Protein AF-A0A646KKR3-F1 (afdb_monomer_lite)

Secondary structure (DSSP, 8-state):
--PPPHHHHHHHHHHHHHHHHHHHHHHHH-SS----B-TTS-B--HHHHHHHHHHHHHHHHHH--BTTTBSHHHHT-S-HHHHHHHHHHHHHHHHHHH--S---HHHHTTSTT--HHHHHHHHHHHHHHHHHHS--SPPP----

Foldseek 3Di:
DDDDDPVNVVVVVVLVQLLVLLVVLCVVVDVDQDFLWFPVRFGDWLVRLLVLLVQLLVVCVVVPDDQPPDALVNSLPDDRSSSRSLQSLLQSSCCSVPVDNTDRLNVVCNDPPRDPVNRSVSSVSSSVSSVPRTHPDRPPPPDD

Radius of gyration: 15.88 Å; chains: 1; bounding box: 37×34×50 Å

Organism: Streptomyces jumonjinensis (NCBI:txid1945)

Sequence (144 aa):
MTVLTPALMETTAEAEGLLQQAARLEVDWYTARRMWFGSSGEPVTGPQAAGFLEAALGLLDREGWEPGSFGLWEVLAGPGDLAGVSVSVLELVICARTGAGAAAPRLWDTVPGRTVEQVRTLLLAGIAYARRHGPTAQHPALTP

Structure (mmCIF, N/CA/C/O backbone):
data_AF-A0A646KKR3-F1
#
_entry.id   AF-A0A646KKR3-F1
#
loop_
_atom_site.group_PDB
_atom_site.id
_atom_site.type_symbol
_atom_site.label_atom_id
_atom_site.label_alt_id
_atom_site.label_comp_id
_atom_site.label_asym_id
_atom_site.label_entity_id
_atom_site.label_seq_id
_atom_site.pdbx_PDB_ins_code
_atom_site.Cartn_x
_atom_site.Cartn_y
_atom_site.Cartn_z
_atom_site.occupancy
_atom_site.B_iso_or_equiv
_atom_site.auth_seq_id
_atom_site.auth_comp_id
_atom_site.auth_asym_id
_atom_site.auth_atom_id
_atom_site.pdbx_PDB_model_num
ATOM 1 N N . MET A 1 1 ? 24.110 -17.433 21.197 1.00 47.88 1 MET A N 1
ATOM 2 C CA . MET A 1 1 ? 23.024 -17.921 20.322 1.00 47.88 1 MET A CA 1
ATOM 3 C C . MET A 1 1 ? 21.713 -17.442 20.917 1.00 47.88 1 MET A C 1
ATOM 5 O O . MET A 1 1 ? 21.296 -17.980 21.933 1.00 47.88 1 MET A O 1
ATOM 9 N N . THR A 1 2 ? 21.124 -16.381 20.371 1.00 55.38 2 THR A N 1
ATOM 10 C CA . THR A 1 2 ? 19.807 -15.902 20.814 1.00 55.38 2 THR A CA 1
ATOM 11 C C . THR A 1 2 ? 18.756 -16.818 20.204 1.00 55.38 2 THR A C 1
ATOM 13 O O . THR A 1 2 ? 18.626 -16.871 18.983 1.00 55.38 2 THR A O 1
ATOM 16 N N . VAL A 1 3 ? 18.066 -17.594 21.036 1.00 56.47 3 VAL A N 1
ATOM 17 C CA . VAL A 1 3 ? 16.966 -18.454 20.590 1.00 56.47 3 VAL A CA 1
ATOM 18 C C . VAL A 1 3 ? 15.757 -17.551 20.363 1.00 56.47 3 VAL A C 1
ATOM 20 O O . VAL A 1 3 ? 15.294 -16.894 21.293 1.00 56.47 3 VAL A O 1
ATOM 23 N N . LEU A 1 4 ? 15.291 -17.466 19.118 1.00 65.12 4 LEU A N 1
ATOM 24 C CA . LEU A 1 4 ? 14.067 -16.744 18.779 1.00 65.12 4 LEU A CA 1
ATOM 25 C C . LEU A 1 4 ? 12.878 -17.459 19.439 1.00 65.12 4 LEU A C 1
ATOM 27 O O . LEU A 1 4 ? 12.771 -18.683 19.374 1.00 65.12 4 LEU A O 1
ATOM 31 N N . THR A 1 5 ? 12.012 -16.708 20.117 1.00 68.69 5 THR A N 1
ATOM 32 C CA . THR A 1 5 ? 10.827 -17.254 20.790 1.00 68.69 5 THR A CA 1
ATOM 33 C C . THR A 1 5 ? 9.752 -17.678 19.774 1.00 68.69 5 THR A C 1
ATOM 35 O O . TH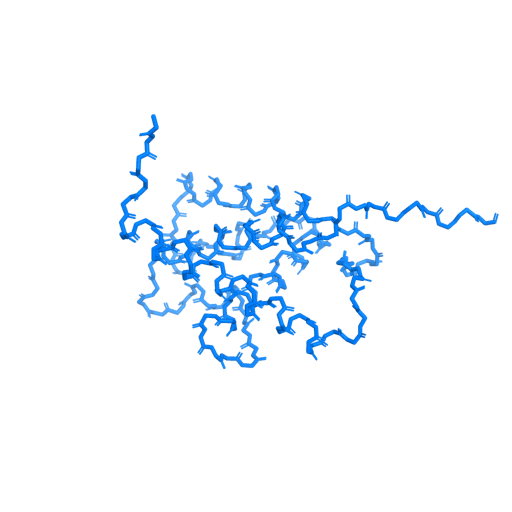R A 1 5 ? 9.675 -17.093 18.691 1.00 68.69 5 THR A O 1
ATOM 38 N N . PRO A 1 6 ? 8.873 -18.644 20.112 1.00 70.62 6 PRO A N 1
ATOM 39 C CA . PRO A 1 6 ? 7.822 -19.129 19.208 1.00 70.62 6 PRO A CA 1
ATOM 40 C C . PRO A 1 6 ? 6.910 -18.021 18.657 1.00 70.62 6 PRO A C 1
ATOM 42 O O . PRO A 1 6 ? 6.645 -17.992 17.462 1.00 70.62 6 PRO A O 1
ATOM 45 N N . ALA A 1 7 ? 6.518 -17.052 19.494 1.00 66.50 7 ALA A N 1
ATOM 46 C CA . ALA A 1 7 ? 5.652 -15.937 19.093 1.00 66.50 7 ALA A CA 1
ATOM 47 C C . ALA A 1 7 ? 6.301 -15.002 18.051 1.00 66.50 7 ALA A C 1
ATOM 49 O O . ALA A 1 7 ? 5.627 -14.498 17.152 1.00 66.50 7 ALA A O 1
ATOM 50 N N . LEU A 1 8 ? 7.622 -14.789 18.136 1.00 67.75 8 LEU A N 1
ATOM 51 C CA . LEU A 1 8 ? 8.357 -14.012 17.132 1.00 67.75 8 LEU A CA 1
ATOM 52 C C . LEU A 1 8 ? 8.442 -14.769 15.801 1.00 67.75 8 LEU A C 1
ATOM 54 O O . LEU A 1 8 ? 8.330 -14.152 14.742 1.00 67.75 8 LEU A O 1
ATOM 58 N N . MET A 1 9 ? 8.615 -16.094 15.839 1.00 60.31 9 MET A N 1
ATOM 59 C CA . MET A 1 9 ? 8.622 -16.920 14.628 1.00 60.31 9 MET A CA 1
ATOM 60 C C . MET A 1 9 ? 7.250 -16.967 13.954 1.00 60.31 9 MET A C 1
ATOM 62 O O . MET A 1 9 ? 7.193 -16.878 12.734 1.00 60.31 9 MET A O 1
ATOM 66 N N . GLU A 1 10 ? 6.168 -17.047 14.729 1.00 71.50 10 GLU A N 1
ATOM 67 C CA . GLU A 1 10 ? 4.790 -17.009 14.223 1.00 71.50 10 GLU A CA 1
ATOM 68 C C . GLU A 1 10 ? 4.487 -15.666 13.552 1.00 71.50 10 GLU A C 1
ATOM 70 O O . GLU A 1 10 ? 4.115 -15.643 12.384 1.00 71.50 10 GLU A O 1
ATOM 75 N N . THR A 1 11 ? 4.825 -14.548 14.204 1.00 78.81 11 THR A N 1
ATOM 76 C CA . THR A 1 11 ? 4.685 -13.201 13.615 1.00 78.81 11 THR A CA 1
ATOM 77 C C . THR A 1 11 ? 5.515 -13.049 12.332 1.00 78.81 11 THR A C 1
ATOM 79 O O . THR A 1 11 ? 5.078 -12.433 11.362 1.00 78.81 11 THR A O 1
ATOM 82 N N . THR A 1 12 ? 6.720 -13.627 12.294 1.00 80.69 12 THR A N 1
ATOM 83 C CA . THR A 1 12 ? 7.585 -13.584 11.103 1.00 80.69 12 THR A CA 1
ATOM 84 C C . THR A 1 12 ? 7.029 -14.454 9.974 1.00 80.69 12 THR A C 1
ATOM 86 O O . THR A 1 12 ? 7.070 -14.050 8.815 1.00 80.69 12 THR A O 1
ATOM 89 N N . ALA A 1 13 ? 6.494 -15.634 10.293 1.00 81.75 13 ALA A N 1
ATOM 90 C CA . ALA A 1 13 ? 5.888 -16.533 9.319 1.00 81.75 13 ALA A CA 1
ATOM 91 C C . ALA A 1 13 ? 4.580 -15.962 8.753 1.00 81.75 13 ALA A C 1
ATOM 93 O O . ALA A 1 13 ? 4.353 -16.049 7.550 1.00 81.75 13 ALA A O 1
ATOM 94 N N . GLU A 1 14 ? 3.755 -15.331 9.590 1.00 85.88 14 GLU A N 1
ATOM 95 C CA . GLU A 1 14 ? 2.565 -14.590 9.165 1.00 85.88 14 GLU A CA 1
ATOM 96 C C . GLU A 1 14 ? 2.936 -13.421 8.249 1.00 85.88 14 GLU A C 1
ATOM 98 O O . GLU A 1 14 ? 2.324 -13.244 7.194 1.00 85.88 14 GLU A O 1
ATOM 103 N N . ALA A 1 15 ? 3.975 -12.660 8.607 1.00 88.06 15 ALA A N 1
ATOM 104 C CA . ALA A 1 15 ? 4.487 -11.584 7.771 1.00 88.06 15 ALA A CA 1
ATOM 105 C C . ALA A 1 15 ? 4.992 -12.109 6.416 1.00 88.06 15 ALA A C 1
ATOM 107 O O . ALA A 1 15 ? 4.583 -11.591 5.381 1.00 88.06 15 ALA A O 1
ATOM 108 N N . GLU A 1 16 ? 5.813 -13.164 6.386 1.00 91.38 16 GLU A N 1
ATOM 109 C CA . GLU A 1 16 ? 6.281 -13.764 5.125 1.00 91.38 16 GLU A CA 1
ATOM 110 C C . GLU A 1 16 ? 5.106 -14.322 4.307 1.00 91.38 16 GLU A C 1
ATOM 112 O O . GLU A 1 16 ? 5.060 -14.144 3.091 1.00 91.38 16 GLU A O 1
ATOM 117 N N . GLY A 1 17 ? 4.116 -14.938 4.960 1.00 93.50 17 GLY A N 1
ATOM 118 C CA . GLY A 1 17 ? 2.893 -15.421 4.319 1.00 93.50 17 GLY A CA 1
ATOM 119 C C . GLY A 1 17 ? 2.107 -14.298 3.640 1.00 93.50 17 GLY A C 1
ATOM 120 O O . GLY A 1 17 ? 1.689 -14.451 2.490 1.00 93.50 17 GLY A O 1
ATOM 121 N N . LEU A 1 18 ? 1.972 -13.148 4.306 1.00 95.38 18 LEU A N 1
ATOM 122 C CA . LEU A 1 18 ? 1.360 -11.945 3.740 1.00 95.38 18 LEU A CA 1
ATOM 123 C C . LEU A 1 18 ? 2.137 -11.437 2.517 1.00 95.38 18 LEU A C 1
ATOM 125 O O . LEU A 1 18 ? 1.530 -11.169 1.479 1.00 95.38 18 LEU A O 1
ATOM 129 N N . LEU A 1 19 ? 3.466 -11.330 2.614 1.00 94.88 19 LEU A N 1
ATOM 130 C CA . LEU A 1 19 ? 4.309 -10.862 1.507 1.00 94.88 19 LEU A CA 1
ATOM 131 C C . LEU A 1 19 ? 4.241 -11.811 0.305 1.00 94.88 19 LEU A C 1
ATOM 133 O O . LEU A 1 19 ? 4.097 -11.367 -0.835 1.00 94.88 19 LEU A O 1
ATOM 137 N N . GLN A 1 20 ? 4.262 -13.120 0.556 1.00 94.19 20 GLN A N 1
ATOM 138 C CA . GLN A 1 20 ? 4.138 -14.134 -0.484 1.00 94.19 20 GLN A CA 1
ATOM 139 C C . GLN A 1 20 ? 2.763 -14.085 -1.159 1.00 94.19 20 GLN A C 1
ATOM 141 O O . GLN A 1 20 ? 2.667 -14.288 -2.371 1.00 94.19 20 GLN A O 1
ATOM 146 N N . GLN A 1 21 ? 1.700 -13.815 -0.398 1.00 94.75 21 GLN A N 1
ATOM 147 C CA . GLN A 1 21 ? 0.360 -13.655 -0.952 1.00 94.75 21 GLN A CA 1
ATOM 148 C C . GLN A 1 21 ? 0.249 -12.389 -1.810 1.00 94.75 21 GLN A C 1
ATOM 150 O O . GLN A 1 21 ? -0.299 -12.458 -2.908 1.00 94.75 21 GLN A O 1
ATOM 155 N N . ALA A 1 22 ? 0.826 -11.266 -1.376 1.00 93.44 22 ALA A N 1
ATOM 156 C CA . ALA A 1 22 ? 0.908 -10.053 -2.193 1.00 93.44 22 ALA A CA 1
ATOM 157 C C . ALA A 1 22 ? 1.686 -10.298 -3.500 1.00 93.44 22 ALA A C 1
ATOM 159 O O . ALA A 1 22 ? 1.241 -9.887 -4.569 1.00 93.44 22 ALA A O 1
ATOM 160 N N . ALA A 1 23 ? 2.780 -11.065 -3.442 1.00 91.56 23 ALA A N 1
ATOM 161 C CA . ALA A 1 23 ? 3.574 -11.420 -4.619 1.00 91.56 23 ALA A CA 1
ATOM 162 C C . ALA A 1 23 ? 2.826 -12.328 -5.603 1.00 91.56 23 ALA A C 1
ATOM 164 O O . ALA A 1 23 ? 3.084 -12.283 -6.805 1.00 91.56 23 ALA A O 1
ATOM 165 N N . ARG A 1 24 ? 1.903 -13.165 -5.113 1.00 91.75 24 ARG A N 1
ATOM 166 C CA . ARG A 1 24 ? 1.004 -13.947 -5.974 1.00 91.75 24 ARG A CA 1
ATOM 167 C C . ARG A 1 24 ? -0.000 -13.041 -6.677 1.00 91.75 24 ARG A C 1
ATOM 169 O O . ARG A 1 24 ? -0.106 -13.127 -7.893 1.00 91.75 24 ARG A O 1
ATOM 176 N N . LEU A 1 25 ? -0.644 -12.135 -5.937 1.00 91.94 25 LEU A N 1
ATOM 177 C CA . LEU A 1 25 ? -1.579 -11.165 -6.516 1.00 91.94 25 LEU A CA 1
ATOM 178 C C . LEU A 1 25 ? -0.919 -10.305 -7.598 1.00 91.94 25 LEU A C 1
ATOM 180 O O . LEU A 1 25 ? -1.515 -10.097 -8.646 1.00 91.94 25 LEU A O 1
ATOM 184 N N . GLU A 1 26 ? 0.327 -9.865 -7.396 1.00 89.88 26 GLU A N 1
ATOM 185 C CA . GLU A 1 26 ? 1.067 -9.114 -8.419 1.00 89.88 26 GLU A CA 1
ATOM 186 C C . GLU A 1 26 ? 1.215 -9.916 -9.722 1.00 89.88 26 GLU A C 1
ATOM 188 O O . GLU A 1 26 ? 1.004 -9.374 -10.803 1.00 89.88 26 GLU A O 1
ATOM 193 N N . VAL A 1 27 ? 1.542 -11.209 -9.635 1.00 88.12 27 VAL A N 1
ATOM 194 C CA . VAL A 1 27 ? 1.660 -12.087 -10.813 1.00 88.12 27 VAL A CA 1
ATOM 195 C C . VAL A 1 27 ? 0.307 -12.308 -11.492 1.00 88.12 27 VAL A C 1
ATOM 197 O O . VAL A 1 27 ? 0.249 -12.363 -12.718 1.00 88.12 27 VAL A O 1
ATOM 200 N N . ASP A 1 28 ? -0.766 -12.426 -10.713 1.00 86.69 28 ASP A N 1
ATOM 201 C CA . ASP A 1 28 ? -2.113 -12.651 -11.241 1.00 86.69 28 ASP A CA 1
ATOM 202 C C . ASP A 1 28 ? -2.672 -11.399 -11.934 1.00 86.69 28 ASP A C 1
ATOM 204 O O . ASP A 1 28 ? -3.348 -11.500 -12.958 1.00 86.69 28 ASP A O 1
ATOM 208 N N . TRP A 1 29 ? -2.389 -10.212 -11.393 1.00 85.12 29 TRP A N 1
ATOM 209 C CA . TRP A 1 29 ? -2.863 -8.937 -11.939 1.00 85.12 29 TRP A CA 1
ATOM 210 C C . TRP A 1 29 ? -2.029 -8.459 -13.123 1.00 85.12 29 TRP A C 1
ATOM 212 O O . TRP A 1 29 ? -2.562 -7.843 -14.048 1.00 85.12 29 TRP A O 1
ATOM 222 N N . TYR A 1 30 ? -0.728 -8.751 -13.115 1.00 74.81 30 TYR A N 1
ATOM 223 C CA . TYR A 1 30 ? 0.208 -8.276 -14.122 1.00 74.81 30 TYR A CA 1
ATOM 224 C C . TYR A 1 30 ? 0.844 -9.451 -14.866 1.00 74.81 30 TYR A C 1
ATOM 226 O O . TYR A 1 30 ? 1.739 -10.137 -14.376 1.00 74.81 30 TYR A O 1
ATOM 234 N N . THR A 1 31 ? 0.436 -9.634 -16.125 1.00 62.06 31 THR A N 1
ATOM 235 C CA . THR A 1 31 ? 0.905 -10.713 -17.015 1.00 62.06 31 THR A CA 1
ATOM 236 C C . THR A 1 31 ? 2.411 -10.693 -17.307 1.00 62.06 31 THR A C 1
ATOM 238 O O . THR A 1 31 ? 2.950 -11.681 -17.802 1.00 62.06 31 THR A O 1
ATOM 241 N N . ALA A 1 32 ? 3.112 -9.595 -17.008 1.00 57.84 32 ALA A N 1
ATOM 242 C CA . ALA A 1 32 ? 4.562 -9.489 -17.120 1.00 57.84 32 ALA A CA 1
ATOM 243 C C . ALA A 1 32 ? 5.183 -9.232 -15.740 1.00 57.84 32 ALA A C 1
ATOM 245 O O . ALA A 1 32 ? 4.978 -8.182 -15.132 1.00 57.84 32 ALA A O 1
ATOM 246 N N . ARG A 1 33 ? 6.002 -10.176 -15.259 1.00 57.12 33 ARG A N 1
ATOM 247 C CA . ARG A 1 33 ? 6.863 -9.955 -14.090 1.00 57.12 33 ARG A CA 1
ATOM 248 C C . ARG A 1 33 ? 7.865 -8.843 -14.409 1.00 57.12 33 ARG A C 1
ATOM 250 O O . ARG A 1 33 ? 8.815 -9.087 -15.147 1.00 57.12 33 ARG A O 1
ATOM 257 N N . ARG A 1 34 ? 7.698 -7.698 -13.742 1.00 55.66 34 ARG A N 1
ATOM 258 C CA . ARG A 1 34 ? 8.572 -6.510 -13.739 1.00 55.66 34 ARG A CA 1
ATOM 259 C C . ARG A 1 34 ? 8.471 -5.708 -15.035 1.00 55.66 34 ARG A C 1
ATOM 261 O O . ARG A 1 34 ? 8.834 -6.157 -16.109 1.00 55.66 34 ARG A O 1
ATOM 268 N N . MET A 1 35 ? 8.047 -4.464 -14.951 1.00 59.69 35 MET A N 1
ATOM 269 C CA . MET A 1 35 ? 8.809 -3.438 -14.251 1.00 59.69 35 MET A CA 1
ATOM 270 C C . MET A 1 35 ? 7.834 -2.503 -13.551 1.00 59.69 35 MET A C 1
ATOM 272 O O . MET A 1 35 ? 6.825 -2.105 -14.126 1.00 59.69 35 MET A O 1
ATOM 276 N N . TRP A 1 36 ? 8.128 -2.204 -12.289 1.00 86.50 36 TRP A N 1
ATOM 277 C CA . TRP A 1 36 ? 7.471 -1.136 -11.555 1.00 86.50 36 TRP A CA 1
ATOM 278 C C . TRP A 1 36 ? 7.765 0.160 -12.296 1.00 86.50 36 TRP A C 1
ATOM 280 O O . TRP A 1 36 ? 8.790 0.782 -12.069 1.00 86.50 36 TRP A O 1
ATOM 290 N N . PHE A 1 37 ? 6.932 0.502 -13.263 1.00 86.56 37 PHE A N 1
ATOM 291 C CA . PHE A 1 37 ? 7.027 1.747 -13.990 1.00 86.56 37 PHE A CA 1
ATOM 292 C C . PHE A 1 37 ? 6.075 2.727 -13.345 1.00 86.56 37 PHE A C 1
ATOM 294 O O . PHE A 1 37 ? 4.933 2.389 -13.024 1.00 86.56 37 PHE A O 1
ATOM 301 N N . GLY A 1 38 ? 6.552 3.946 -13.156 1.00 85.06 38 GLY A N 1
ATOM 302 C CA . GLY A 1 38 ? 5.654 5.036 -12.856 1.00 85.06 38 GLY A CA 1
ATOM 303 C C . GLY A 1 38 ? 4.695 5.313 -14.009 1.00 85.06 38 GLY A C 1
ATOM 304 O O . GLY A 1 38 ? 4.850 4.795 -15.117 1.00 85.06 38 GLY A O 1
ATOM 305 N N . SER A 1 39 ? 3.723 6.186 -13.769 1.00 83.31 39 SER A N 1
ATOM 306 C CA . SER A 1 39 ? 2.786 6.632 -14.802 1.00 83.31 39 SER A CA 1
ATOM 307 C C . SER A 1 39 ? 3.480 7.294 -16.001 1.00 83.31 39 SER A C 1
ATOM 309 O O . SER A 1 39 ? 2.891 7.353 -17.077 1.00 83.31 39 SER A O 1
ATOM 311 N N . SER A 1 40 ? 4.712 7.788 -15.837 1.00 86.94 40 SER A N 1
ATOM 312 C CA . SER A 1 40 ? 5.545 8.316 -16.926 1.00 86.94 40 SER A CA 1
ATOM 313 C C . SER A 1 40 ? 6.187 7.238 -17.811 1.00 86.94 40 SER A C 1
ATOM 315 O O . SER A 1 40 ? 6.652 7.551 -18.905 1.00 86.94 40 SER A O 1
ATOM 317 N N . GLY A 1 41 ? 6.234 5.983 -17.353 1.00 85.38 41 GLY A N 1
ATOM 318 C CA . GLY A 1 41 ? 7.029 4.917 -17.963 1.00 85.38 41 GLY A CA 1
ATOM 319 C C . GLY A 1 41 ? 8.467 4.815 -17.439 1.00 85.38 41 GLY A C 1
ATOM 320 O O . GLY A 1 41 ? 9.201 3.940 -17.892 1.00 85.38 41 GLY A O 1
ATOM 321 N N . GLU A 1 42 ? 8.882 5.653 -16.483 1.00 87.44 42 GLU A N 1
ATOM 322 C CA . GLU A 1 42 ? 10.200 5.550 -15.840 1.00 87.44 42 GLU A CA 1
ATOM 323 C C . GLU A 1 42 ? 10.260 4.382 -14.842 1.00 87.44 42 GLU A C 1
ATOM 325 O O . GLU A 1 42 ? 9.315 4.178 -14.067 1.00 87.44 42 GLU A O 1
ATOM 330 N N . PRO A 1 43 ? 11.349 3.588 -14.830 1.00 89.06 43 PRO A N 1
ATOM 331 C CA . PRO A 1 43 ? 11.477 2.462 -13.922 1.00 89.06 43 PRO A CA 1
ATOM 332 C C . PRO A 1 43 ? 11.700 2.934 -12.482 1.00 89.06 43 PRO A C 1
ATOM 334 O O . PRO A 1 43 ? 12.580 3.736 -12.180 1.00 89.06 43 PRO A O 1
ATOM 337 N N . VAL A 1 44 ? 10.945 2.333 -11.575 1.00 91.50 44 VAL A N 1
ATOM 338 C CA . VAL A 1 44 ? 11.060 2.435 -10.126 1.00 91.50 44 VAL A CA 1
ATOM 339 C C . VAL A 1 44 ? 11.597 1.114 -9.592 1.00 91.50 44 VAL A C 1
ATOM 341 O O . VAL A 1 44 ? 11.117 0.027 -9.902 1.00 91.50 44 VAL A O 1
ATOM 344 N N . THR A 1 45 ? 12.619 1.188 -8.757 1.00 92.38 45 THR A N 1
ATOM 345 C CA . THR A 1 45 ? 13.196 0.014 -8.101 1.00 92.38 45 THR A CA 1
ATOM 346 C C . THR A 1 45 ? 12.530 -0.246 -6.750 1.00 92.38 45 THR A C 1
ATOM 348 O O . THR A 1 45 ? 11.985 0.658 -6.111 1.00 92.38 45 THR A O 1
ATOM 351 N N . GLY A 1 46 ? 12.625 -1.489 -6.277 1.00 92.94 46 GLY A N 1
ATOM 352 C CA . GLY A 1 46 ? 12.211 -1.881 -4.929 1.00 92.94 46 GLY A CA 1
ATOM 353 C C . GLY A 1 46 ? 12.823 -0.992 -3.840 1.00 92.94 46 GLY A C 1
ATOM 354 O O . GLY A 1 46 ? 12.077 -0.445 -3.028 1.00 92.94 46 GLY A O 1
ATOM 355 N N . PRO A 1 47 ? 14.153 -0.764 -3.843 1.00 95.25 47 PRO A N 1
ATOM 356 C CA . PRO A 1 47 ? 14.796 0.165 -2.918 1.00 95.25 47 PRO A CA 1
ATOM 357 C C . PRO A 1 47 ? 14.266 1.604 -2.976 1.00 95.25 47 PRO A C 1
ATOM 359 O O . PRO A 1 47 ? 14.108 2.217 -1.923 1.00 95.25 47 PRO A O 1
ATOM 362 N N . GLN A 1 48 ? 13.957 2.146 -4.161 1.00 95.12 48 GLN A N 1
ATOM 363 C CA . GLN A 1 48 ? 13.401 3.502 -4.276 1.00 95.12 48 GLN A CA 1
ATOM 364 C C . GLN A 1 48 ? 12.000 3.602 -3.663 1.00 95.12 48 GLN A C 1
ATOM 366 O O . GLN A 1 48 ? 11.745 4.518 -2.884 1.00 95.12 48 GLN A O 1
ATOM 371 N N . ALA A 1 49 ? 11.106 2.658 -3.967 1.00 95.50 49 ALA A N 1
ATOM 372 C CA . ALA A 1 49 ? 9.768 2.655 -3.378 1.00 95.50 49 ALA A CA 1
ATOM 373 C C . ALA A 1 49 ? 9.815 2.391 -1.864 1.00 95.50 49 ALA A C 1
ATOM 375 O O . ALA A 1 49 ? 9.105 3.041 -1.103 1.00 95.50 49 ALA A O 1
ATOM 376 N N . ALA A 1 50 ? 10.687 1.484 -1.408 1.00 96.94 50 ALA A N 1
ATOM 377 C CA . ALA A 1 50 ? 10.897 1.238 0.015 1.00 96.94 50 ALA A CA 1
ATOM 378 C C . ALA A 1 50 ? 11.362 2.512 0.735 1.00 96.94 50 ALA A C 1
ATOM 380 O O . ALA A 1 50 ? 10.777 2.873 1.749 1.00 96.94 50 ALA A O 1
ATOM 381 N N . GLY A 1 51 ? 12.348 3.227 0.182 1.00 97.56 51 GLY A N 1
ATOM 382 C CA . GLY A 1 51 ? 12.817 4.496 0.742 1.00 97.56 51 GLY A CA 1
ATOM 383 C C . GLY A 1 51 ? 11.738 5.583 0.746 1.00 97.56 51 GLY A C 1
ATOM 384 O O . GLY A 1 51 ? 11.628 6.341 1.707 1.00 97.56 51 GLY A O 1
ATOM 385 N N . PHE A 1 52 ? 10.893 5.632 -0.287 1.00 97.56 52 PHE A N 1
ATOM 386 C CA . PHE A 1 52 ? 9.748 6.542 -0.323 1.00 97.56 52 PHE A CA 1
ATOM 387 C C . PHE A 1 52 ? 8.720 6.217 0.772 1.00 97.56 52 PHE A C 1
ATOM 389 O O . PHE A 1 52 ? 8.289 7.111 1.495 1.00 97.56 52 PHE A O 1
ATOM 396 N N . LEU A 1 53 ? 8.367 4.941 0.948 1.00 98.00 53 LEU A N 1
ATOM 397 C CA . LEU A 1 53 ? 7.453 4.502 2.005 1.00 98.00 53 LEU A CA 1
ATOM 398 C C . LEU A 1 53 ? 8.043 4.698 3.413 1.00 98.00 53 LEU A C 1
ATOM 400 O O . LEU A 1 53 ? 7.303 5.000 4.346 1.00 98.00 53 LEU A O 1
ATOM 404 N N . GLU A 1 54 ? 9.362 4.574 3.577 1.00 98.50 54 GLU A N 1
ATOM 405 C CA . GLU A 1 54 ? 10.058 4.911 4.825 1.00 98.50 54 GLU A CA 1
ATOM 406 C C . GLU A 1 54 ? 9.974 6.404 5.138 1.00 98.50 54 GLU A C 1
ATOM 408 O O . GLU A 1 54 ? 9.688 6.774 6.276 1.00 98.50 54 GLU A O 1
ATOM 413 N N . ALA A 1 55 ? 10.163 7.263 4.133 1.00 98.06 55 ALA A N 1
ATOM 414 C CA . ALA A 1 55 ? 9.977 8.701 4.291 1.00 98.06 55 ALA A CA 1
ATOM 415 C C . ALA A 1 55 ? 8.520 9.044 4.644 1.00 98.06 55 ALA A C 1
ATOM 417 O O . ALA A 1 55 ? 8.285 9.864 5.531 1.00 98.06 55 ALA A O 1
ATOM 418 N N . ALA A 1 56 ? 7.551 8.375 4.013 1.00 97.56 56 ALA A N 1
ATOM 419 C CA . ALA A 1 56 ? 6.132 8.523 4.320 1.00 97.56 56 ALA A CA 1
ATOM 420 C C . ALA A 1 56 ? 5.805 8.101 5.764 1.00 97.56 56 ALA A C 1
ATOM 422 O O . ALA A 1 56 ? 5.102 8.820 6.471 1.00 97.56 56 ALA A O 1
ATOM 423 N N . LEU A 1 57 ? 6.352 6.973 6.231 1.00 97.56 57 LEU A N 1
ATOM 424 C CA . LEU A 1 57 ? 6.210 6.522 7.618 1.00 97.56 57 LEU A CA 1
ATOM 425 C C . LEU A 1 57 ? 6.841 7.513 8.602 1.00 97.56 57 LEU A C 1
ATOM 427 O O . LEU A 1 57 ? 6.222 7.847 9.605 1.00 97.56 57 LEU A O 1
ATOM 431 N N . GLY A 1 58 ? 8.038 8.021 8.300 1.00 97.62 58 GLY A N 1
ATOM 432 C CA . GLY A 1 58 ? 8.696 9.031 9.128 1.00 97.62 58 GLY A CA 1
ATOM 433 C C . GLY A 1 58 ? 7.909 10.341 9.206 1.00 97.62 58 GLY A C 1
ATOM 434 O O . GLY A 1 58 ? 7.847 10.958 10.267 1.00 97.62 58 GLY A O 1
ATOM 435 N N . LEU A 1 59 ? 7.274 10.752 8.105 1.00 96.69 59 LEU A N 1
ATOM 436 C CA . LEU A 1 59 ? 6.394 11.917 8.084 1.00 96.69 59 LEU A CA 1
ATOM 437 C C . LEU A 1 59 ? 5.127 11.678 8.916 1.00 96.69 59 LEU A C 1
ATOM 439 O O . LEU A 1 59 ? 4.782 12.524 9.736 1.00 96.69 59 LEU A O 1
ATOM 443 N N . LEU A 1 60 ? 4.486 10.515 8.764 1.00 96.56 60 LEU A N 1
ATOM 444 C CA . LEU A 1 60 ? 3.328 10.114 9.568 1.00 96.56 60 LEU A CA 1
ATOM 445 C C . LEU A 1 60 ? 3.655 10.105 11.070 1.00 96.56 60 LEU A C 1
ATOM 447 O O . LEU A 1 60 ? 2.878 10.591 11.883 1.00 96.56 60 LEU A O 1
ATOM 451 N N . ASP A 1 61 ? 4.823 9.578 11.438 1.00 95.75 61 ASP A N 1
ATOM 452 C CA . ASP A 1 61 ? 5.275 9.509 12.830 1.00 95.75 61 ASP A CA 1
ATOM 453 C C . ASP A 1 61 ? 5.558 10.894 13.427 1.00 95.75 61 ASP A C 1
ATOM 455 O O . ASP A 1 61 ? 5.415 11.082 14.636 1.00 95.75 61 ASP A O 1
ATOM 459 N N . ARG A 1 62 ? 5.962 11.861 12.594 1.00 96.44 62 ARG A N 1
ATOM 460 C CA . ARG A 1 62 ? 6.278 13.228 13.020 1.00 96.44 62 ARG A CA 1
ATOM 461 C C . ARG A 1 62 ? 5.037 14.105 13.156 1.00 96.44 62 ARG A C 1
ATOM 463 O O . ARG A 1 62 ? 4.928 14.826 14.142 1.00 96.44 62 ARG A O 1
ATOM 470 N N . GLU A 1 63 ? 4.152 14.076 12.163 1.00 94.81 63 GLU A N 1
ATOM 471 C CA . GLU A 1 63 ? 2.961 14.939 12.121 1.00 94.81 63 GLU A CA 1
ATOM 472 C C . GLU A 1 63 ? 1.764 14.322 12.859 1.00 94.81 63 GLU A C 1
ATOM 474 O O . GLU A 1 63 ? 0.819 15.023 13.212 1.00 94.81 63 GLU A O 1
ATOM 479 N N . GLY A 1 64 ? 1.811 13.015 13.127 1.00 92.75 64 GLY A N 1
ATOM 480 C CA . GLY A 1 64 ? 0.666 12.253 13.603 1.00 92.75 64 GLY A CA 1
ATOM 481 C C . GLY A 1 64 ? -0.229 11.792 12.453 1.00 92.75 64 GLY A C 1
ATOM 482 O O . GLY A 1 64 ? -0.035 12.140 11.292 1.00 92.75 64 GLY A O 1
ATOM 483 N N . TRP A 1 65 ? -1.211 10.959 12.786 1.00 95.12 65 TRP A N 1
ATOM 484 C CA . TRP A 1 65 ? -2.226 10.492 11.848 1.00 95.12 65 TRP A CA 1
ATOM 485 C C . TRP A 1 65 ? -3.606 10.907 12.343 1.00 95.12 65 TRP A C 1
ATOM 487 O O . TRP A 1 65 ? -3.948 10.666 13.503 1.00 95.12 65 TRP A O 1
ATOM 497 N N . GLU A 1 66 ? -4.405 11.468 11.442 1.00 92.19 66 GLU A N 1
ATOM 498 C CA . GLU A 1 66 ? -5.780 11.874 11.693 1.00 92.19 66 GLU A CA 1
ATOM 499 C C . GLU A 1 66 ? -6.673 11.423 10.524 1.00 92.19 66 GLU A C 1
ATOM 501 O O . GLU A 1 66 ? -6.560 11.961 9.417 1.00 92.19 66 GLU A O 1
ATOM 506 N N . PRO A 1 67 ? -7.582 10.451 10.719 1.00 88.56 67 PRO A N 1
ATOM 507 C CA . PRO A 1 67 ? -8.391 9.920 9.628 1.00 88.56 67 PRO A CA 1
ATOM 508 C C . PRO A 1 67 ? -9.210 11.025 8.950 1.00 88.56 67 PRO A C 1
ATOM 510 O O . PRO A 1 67 ? -9.984 11.728 9.596 1.00 88.56 67 PRO A O 1
ATOM 513 N N . GLY A 1 68 ? -9.042 11.161 7.632 1.00 84.06 68 GLY A N 1
ATOM 514 C CA . GLY A 1 68 ? -9.734 12.163 6.813 1.00 84.06 68 GLY A CA 1
ATOM 515 C C . GLY A 1 68 ? -9.170 13.589 6.892 1.00 84.06 68 GLY A C 1
ATOM 516 O O . GLY A 1 68 ? -9.675 14.455 6.183 1.00 84.06 68 GLY A O 1
ATOM 517 N N . SER A 1 69 ? -8.147 13.828 7.718 1.00 89.00 69 SER A N 1
ATOM 518 C CA . SER A 1 69 ? -7.460 15.122 7.870 1.00 89.00 69 SER A CA 1
ATOM 519 C C . SER A 1 69 ? -5.998 15.022 7.425 1.00 89.00 69 SER A C 1
ATOM 521 O O . SER A 1 69 ? -5.545 15.816 6.603 1.00 89.00 69 SER A O 1
ATOM 523 N N . PHE A 1 70 ? -5.279 14.008 7.915 1.00 93.00 70 PHE A N 1
ATOM 524 C CA . PHE A 1 70 ? -3.888 13.745 7.566 1.00 93.00 70 PHE A CA 1
ATOM 525 C C . PHE A 1 70 ? -3.574 12.242 7.623 1.00 93.00 70 PHE A C 1
ATOM 527 O O . PHE A 1 70 ? -3.648 11.607 8.678 1.00 93.00 70 PHE A O 1
ATOM 534 N N . GLY A 1 71 ? -3.184 11.661 6.491 1.00 94.00 71 GLY A N 1
ATOM 535 C CA . GLY A 1 71 ? -2.865 10.245 6.373 1.00 94.00 71 GLY A CA 1
ATOM 536 C C . GLY A 1 71 ? -2.178 9.887 5.062 1.00 94.00 71 GLY A C 1
ATOM 537 O O . GLY A 1 71 ? -1.272 10.580 4.603 1.0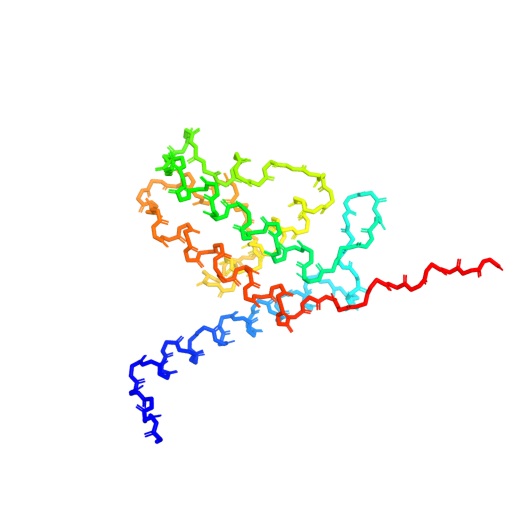0 94.00 71 GLY A O 1
ATOM 538 N N . LEU A 1 72 ? -2.561 8.758 4.465 1.00 94.81 72 LEU A N 1
ATOM 539 C CA . LEU A 1 72 ? -1.906 8.205 3.274 1.00 94.81 72 LEU A CA 1
ATOM 540 C C . LEU A 1 72 ? -2.025 9.106 2.043 1.00 94.81 72 LEU A C 1
ATOM 542 O O . LEU A 1 72 ? -1.218 8.982 1.122 1.00 94.81 72 LEU A O 1
ATOM 546 N N . TRP A 1 73 ? -3.012 9.999 1.999 1.00 93.56 73 TRP A N 1
ATOM 547 C CA . TRP A 1 73 ? -3.100 11.006 0.945 1.00 93.56 73 TRP A CA 1
ATOM 548 C C . TRP A 1 73 ? -1.903 11.955 0.984 1.00 93.56 73 TRP A C 1
ATOM 550 O O . TRP A 1 73 ? -1.233 12.144 -0.033 1.00 93.56 73 TRP A O 1
ATOM 560 N N . GLU A 1 74 ? -1.615 12.488 2.165 1.00 94.94 74 GLU A N 1
ATOM 561 C CA . GLU A 1 74 ? -0.602 13.505 2.409 1.00 94.94 74 GLU A CA 1
ATOM 562 C C . GLU A 1 74 ? 0.795 12.892 2.419 1.00 94.94 74 GLU A C 1
ATOM 564 O O . GLU A 1 74 ? 1.691 13.389 1.739 1.00 94.94 74 GLU A O 1
ATOM 569 N N . VAL A 1 75 ? 0.994 11.774 3.126 1.00 94.88 75 VAL A N 1
ATOM 570 C CA . VAL A 1 75 ? 2.342 11.199 3.270 1.00 94.88 75 VAL A CA 1
ATOM 571 C C . VAL A 1 75 ? 2.846 10.502 2.009 1.00 94.88 75 VAL A C 1
ATOM 573 O O . VAL A 1 75 ? 4.050 10.327 1.844 1.00 94.88 75 VAL A O 1
ATOM 576 N N . LEU A 1 76 ? 1.940 10.128 1.100 1.00 93.94 76 LEU A N 1
ATOM 577 C CA . LEU A 1 76 ? 2.285 9.601 -0.223 1.00 93.94 76 LEU A CA 1
ATOM 578 C C . LEU A 1 76 ? 2.194 10.678 -1.312 1.00 93.94 76 LEU A C 1
ATOM 580 O O . LEU A 1 76 ? 2.205 10.342 -2.501 1.00 93.94 76 LEU A O 1
ATOM 584 N N . ALA A 1 77 ? 2.069 11.956 -0.942 1.00 89.50 77 ALA A N 1
ATOM 585 C CA . ALA A 1 77 ? 2.253 13.051 -1.880 1.00 89.50 77 ALA A CA 1
ATOM 586 C C . ALA A 1 77 ? 3.746 13.146 -2.230 1.00 89.50 77 ALA A C 1
ATOM 588 O O . ALA A 1 77 ? 4.608 13.262 -1.364 1.00 89.50 77 ALA A O 1
ATOM 589 N N . GLY A 1 78 ? 4.075 13.052 -3.514 1.00 83.38 78 GLY A N 1
ATOM 590 C CA . GLY A 1 78 ? 5.462 13.000 -3.960 1.00 83.38 78 GLY A CA 1
ATOM 591 C C . GLY A 1 78 ? 5.575 12.859 -5.474 1.00 83.38 78 GLY A C 1
ATOM 592 O O . GLY A 1 78 ? 4.569 13.009 -6.175 1.00 83.38 78 GLY A O 1
ATOM 593 N N . PRO A 1 79 ? 6.784 12.572 -5.995 1.00 86.75 79 PRO A N 1
ATOM 594 C CA . PRO A 1 79 ? 6.996 12.345 -7.421 1.00 86.75 79 PRO A CA 1
ATOM 595 C C . PRO A 1 79 ? 6.008 11.301 -7.949 1.00 86.75 79 PRO A C 1
ATOM 597 O O . PRO A 1 79 ? 5.917 10.210 -7.386 1.00 86.75 79 PRO A O 1
ATOM 600 N N . GLY A 1 80 ? 5.266 11.642 -9.008 1.00 86.50 80 GLY A N 1
ATOM 601 C CA . GLY A 1 80 ? 4.097 10.873 -9.453 1.00 86.50 80 GLY A CA 1
ATOM 602 C C . GLY A 1 80 ? 4.384 9.392 -9.708 1.00 86.50 80 GLY A C 1
ATOM 603 O O . GLY A 1 80 ? 3.578 8.542 -9.341 1.00 86.50 80 GLY A O 1
ATOM 604 N N . ASP A 1 81 ? 5.564 9.083 -10.242 1.00 91.12 81 ASP A N 1
ATOM 605 C CA . ASP A 1 81 ? 5.998 7.715 -10.527 1.00 91.12 81 ASP A CA 1
ATOM 606 C C . ASP A 1 81 ? 6.230 6.888 -9.262 1.00 91.12 81 ASP A C 1
ATOM 608 O O . ASP A 1 81 ? 5.692 5.789 -9.119 1.00 91.12 81 ASP A O 1
ATOM 612 N N . LEU A 1 82 ? 6.980 7.443 -8.305 1.00 92.12 82 LEU A N 1
ATOM 613 C CA . LEU A 1 82 ? 7.240 6.792 -7.021 1.00 92.12 82 LEU A CA 1
ATOM 614 C C . LEU A 1 82 ? 5.966 6.664 -6.195 1.00 92.12 82 LEU A C 1
ATOM 616 O O . LEU A 1 82 ? 5.722 5.607 -5.611 1.00 92.12 82 LEU A O 1
ATOM 620 N N . ALA A 1 83 ? 5.145 7.714 -6.167 1.00 93.19 83 ALA A N 1
ATOM 621 C CA . ALA A 1 83 ? 3.872 7.705 -5.466 1.00 93.19 83 ALA A CA 1
ATOM 622 C C . ALA A 1 83 ? 2.923 6.652 -6.060 1.00 93.19 83 ALA A C 1
ATOM 624 O O . ALA A 1 83 ? 2.338 5.876 -5.308 1.00 93.19 83 ALA A O 1
ATOM 625 N N . GLY A 1 84 ? 2.812 6.572 -7.390 1.00 92.25 84 GLY A N 1
ATOM 626 C CA . GLY A 1 84 ? 1.955 5.602 -8.076 1.00 92.25 84 GLY A CA 1
AT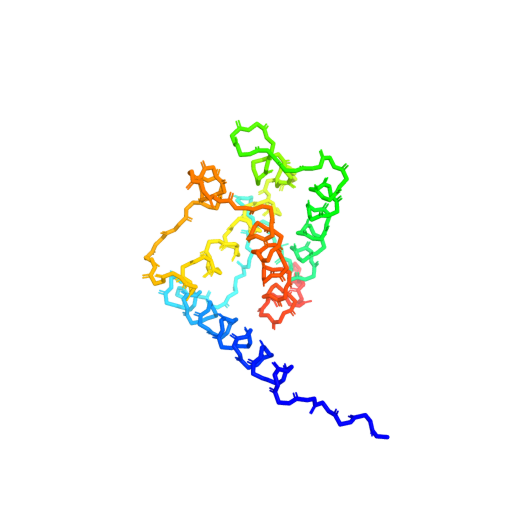OM 627 C C . GLY A 1 84 ? 2.362 4.152 -7.811 1.00 92.25 84 GLY A C 1
ATOM 628 O O . GLY A 1 84 ? 1.529 3.335 -7.406 1.00 92.25 84 GLY A O 1
ATOM 629 N N . VAL A 1 85 ? 3.653 3.839 -7.952 1.00 93.44 85 VAL A N 1
ATOM 630 C CA . VAL A 1 85 ? 4.178 2.498 -7.646 1.00 93.44 85 VAL A CA 1
ATOM 631 C C . VAL A 1 85 ? 3.982 2.160 -6.169 1.00 93.44 85 VAL A C 1
ATOM 633 O O . VAL A 1 85 ? 3.522 1.069 -5.841 1.00 93.44 85 VAL A O 1
ATOM 636 N N . SER A 1 86 ? 4.259 3.100 -5.266 1.00 95.06 86 SER A N 1
ATOM 637 C CA . SER A 1 86 ? 4.114 2.871 -3.825 1.00 95.06 86 SER A CA 1
ATOM 638 C C . SER A 1 86 ? 2.655 2.651 -3.419 1.00 95.06 86 SER A C 1
ATOM 640 O O . SER A 1 86 ? 2.376 1.767 -2.617 1.00 95.06 86 SER A O 1
ATOM 642 N N . VAL A 1 87 ? 1.705 3.383 -4.009 1.00 94.81 87 VAL A N 1
ATOM 643 C CA . VAL A 1 87 ? 0.267 3.141 -3.808 1.00 94.81 87 VAL A CA 1
ATOM 644 C C . VAL A 1 87 ? -0.122 1.744 -4.298 1.00 94.81 87 VAL A C 1
ATOM 646 O O . VAL A 1 87 ? -0.800 1.024 -3.570 1.00 94.81 87 VAL A O 1
ATOM 649 N N . SER A 1 88 ? 0.365 1.320 -5.465 1.00 93.75 88 SER A N 1
ATOM 650 C CA . SER A 1 88 ? 0.093 -0.023 -6.004 1.00 93.75 88 SER A CA 1
ATOM 651 C C . SER A 1 88 ? 0.639 -1.131 -5.093 1.00 93.75 88 SER A C 1
ATOM 653 O O . SER A 1 88 ? -0.024 -2.138 -4.851 1.00 93.75 88 SER A O 1
ATOM 655 N N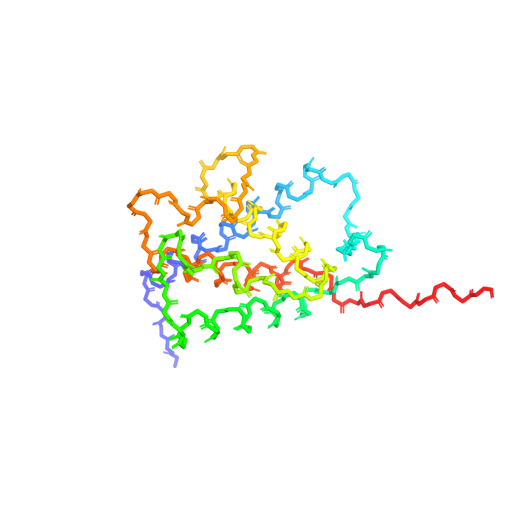 . VAL A 1 89 ? 1.824 -0.927 -4.508 1.00 95.19 89 VAL A N 1
ATOM 656 C CA . VAL A 1 89 ? 2.392 -1.830 -3.493 1.00 95.19 89 VAL A CA 1
ATOM 657 C C . VAL A 1 89 ? 1.485 -1.933 -2.266 1.00 95.19 89 VAL A C 1
ATOM 659 O O . VAL A 1 89 ? 1.219 -3.035 -1.787 1.00 95.19 89 VAL A O 1
ATOM 662 N N . LEU A 1 90 ? 0.988 -0.806 -1.748 1.00 96.88 90 LEU A N 1
ATOM 663 C CA . LEU A 1 90 ? 0.095 -0.819 -0.588 1.00 96.88 90 LEU A CA 1
ATOM 664 C C . LEU A 1 90 ? -1.256 -1.469 -0.909 1.00 96.88 90 LEU A C 1
ATOM 666 O O . LEU A 1 90 ? -1.808 -2.160 -0.056 1.00 96.88 90 LEU A O 1
ATOM 670 N N . GLU A 1 91 ? -1.772 -1.303 -2.127 1.00 96.00 91 GLU A N 1
ATOM 671 C CA . GLU A 1 91 ? -2.981 -1.992 -2.584 1.00 96.00 91 GLU A CA 1
ATOM 672 C C . GLU A 1 91 ? -2.803 -3.514 -2.563 1.00 96.00 91 GLU A C 1
ATOM 674 O O . GLU A 1 91 ? -3.644 -4.211 -1.989 1.00 96.00 91 GLU A O 1
ATOM 679 N N . LEU A 1 92 ? -1.693 -4.031 -3.104 1.00 95.25 92 LEU A N 1
ATOM 680 C CA . LEU A 1 92 ? -1.379 -5.464 -3.076 1.00 95.25 92 LEU A CA 1
ATOM 681 C C . LEU A 1 92 ? -1.342 -6.005 -1.645 1.00 95.25 92 LEU A C 1
ATOM 683 O O . LEU A 1 92 ? -1.911 -7.060 -1.364 1.00 95.25 92 LEU A O 1
ATOM 687 N N . VAL A 1 93 ? -0.718 -5.270 -0.722 1.00 96.94 93 VAL A N 1
ATOM 688 C CA . VAL A 1 93 ? -0.650 -5.653 0.695 1.00 96.94 93 VAL A CA 1
ATOM 689 C C . VAL A 1 93 ? -2.035 -5.639 1.349 1.00 96.94 93 VAL A C 1
ATOM 691 O O . VAL A 1 93 ? -2.370 -6.566 2.090 1.00 96.94 93 VAL A O 1
ATOM 694 N N . ILE A 1 94 ? -2.870 -4.629 1.074 1.00 96.88 94 ILE A N 1
ATOM 695 C CA . ILE A 1 94 ? -4.248 -4.581 1.586 1.00 96.88 94 ILE A CA 1
ATOM 696 C C . ILE A 1 94 ? -5.053 -5.767 1.050 1.00 96.88 94 ILE A C 1
ATOM 698 O O . ILE A 1 94 ? -5.724 -6.449 1.829 1.00 96.88 94 ILE A O 1
ATOM 702 N N . CYS A 1 95 ? -4.981 -6.039 -0.250 1.00 96.50 95 CYS A N 1
ATOM 703 C CA . CYS A 1 95 ? -5.715 -7.130 -0.887 1.00 96.50 95 CYS A CA 1
ATOM 704 C C . CYS A 1 95 ? -5.249 -8.492 -0.366 1.00 96.50 95 CYS A C 1
ATOM 706 O O . CYS A 1 95 ? -6.075 -9.319 0.015 1.00 96.50 95 CYS A O 1
ATOM 708 N N . ALA A 1 96 ? -3.938 -8.691 -0.215 1.00 96.00 96 ALA A N 1
ATOM 709 C CA . ALA A 1 96 ? -3.373 -9.900 0.376 1.00 96.00 96 ALA A CA 1
ATOM 710 C C . ALA A 1 96 ? -3.846 -10.124 1.820 1.00 96.00 96 ALA A C 1
ATOM 712 O O . ALA A 1 96 ? -4.128 -11.256 2.205 1.00 96.00 96 ALA A O 1
ATOM 713 N N . ARG A 1 97 ? -3.969 -9.050 2.611 1.00 95.00 97 ARG A N 1
ATOM 714 C CA . ARG A 1 97 ? -4.416 -9.122 4.008 1.00 95.00 97 ARG A CA 1
ATOM 715 C C . ARG A 1 97 ? -5.921 -9.345 4.154 1.00 95.00 97 ARG A C 1
ATOM 717 O O . ARG A 1 97 ? -6.352 -9.960 5.123 1.00 95.00 97 ARG A O 1
ATOM 724 N N . THR A 1 98 ? -6.722 -8.778 3.258 1.00 94.38 98 THR A N 1
ATOM 725 C CA . THR A 1 98 ? -8.187 -8.709 3.409 1.00 94.38 98 THR A CA 1
ATOM 726 C C . THR A 1 98 ? -8.945 -9.697 2.528 1.00 94.38 98 THR A C 1
ATOM 728 O O . THR A 1 98 ? -10.120 -9.946 2.781 1.00 94.38 98 THR A O 1
ATOM 731 N N . GLY A 1 99 ? -8.305 -10.243 1.491 1.00 94.00 99 GLY A N 1
ATOM 732 C CA . GLY A 1 99 ? -8.963 -11.030 0.449 1.00 94.00 99 GLY A CA 1
ATOM 733 C C . GLY A 1 99 ? -9.759 -10.192 -0.559 1.00 94.00 99 GLY A C 1
ATOM 734 O O . GLY A 1 99 ? -10.458 -10.762 -1.394 1.00 94.00 99 GLY A O 1
ATOM 735 N N . ALA A 1 100 ? -9.686 -8.857 -0.495 1.00 94.00 100 ALA A N 1
ATOM 736 C CA . ALA A 1 100 ? -10.318 -7.984 -1.480 1.00 94.00 100 ALA A CA 1
ATOM 737 C C . ALA A 1 100 ? -9.662 -8.139 -2.866 1.00 94.00 100 ALA A C 1
ATOM 739 O O . ALA A 1 100 ? -8.461 -8.373 -2.968 1.00 94.00 100 ALA A O 1
ATOM 740 N N . GLY A 1 101 ? -10.450 -7.984 -3.936 1.00 92.31 101 GLY A N 1
ATOM 741 C CA . GLY A 1 101 ? -9.948 -8.041 -5.317 1.00 92.31 101 GLY A CA 1
ATOM 742 C C . GLY A 1 101 ? -9.312 -6.740 -5.822 1.00 92.31 101 GLY A C 1
ATOM 743 O O . GLY A 1 101 ? -8.657 -6.761 -6.854 1.00 92.31 101 GLY A O 1
ATOM 744 N N . ALA A 1 102 ? -9.530 -5.630 -5.115 1.00 91.44 102 ALA A N 1
ATOM 745 C CA . ALA A 1 102 ? -8.918 -4.323 -5.339 1.00 91.44 102 ALA A CA 1
ATOM 746 C C . ALA A 1 102 ? -9.069 -3.485 -4.062 1.00 91.44 102 ALA A C 1
ATOM 748 O O . ALA A 1 102 ? -9.998 -3.709 -3.273 1.00 91.44 102 ALA A O 1
ATOM 749 N N . ALA A 1 103 ? -8.194 -2.504 -3.859 1.00 94.50 103 ALA A N 1
ATOM 750 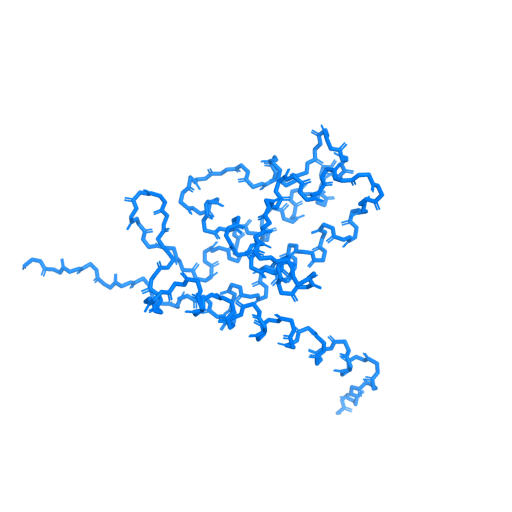C CA . ALA A 1 103 ? -8.277 -1.592 -2.726 1.00 94.50 103 ALA A CA 1
ATOM 751 C C . ALA A 1 103 ? -7.654 -0.238 -3.061 1.00 94.50 103 ALA A C 1
ATOM 753 O O . ALA A 1 103 ? -6.563 -0.167 -3.600 1.00 94.50 103 ALA A O 1
ATOM 754 N N . ALA A 1 104 ? -8.293 0.854 -2.646 1.00 94.56 104 ALA A N 1
ATOM 755 C CA . ALA A 1 104 ? -7.700 2.185 -2.731 1.00 94.56 104 ALA A CA 1
ATOM 756 C C . ALA A 1 104 ? -7.020 2.526 -1.391 1.00 94.56 104 ALA A C 1
ATOM 758 O O . ALA A 1 104 ? -7.734 2.854 -0.439 1.00 94.56 104 ALA A O 1
ATOM 759 N N . PRO A 1 105 ? -5.675 2.498 -1.269 1.00 93.19 105 PRO A N 1
ATOM 760 C CA . PRO A 1 105 ? -5.001 2.686 0.021 1.00 93.19 105 PRO A CA 1
ATOM 761 C C . PRO A 1 105 ? -5.355 4.013 0.694 1.00 93.19 105 PRO A C 1
ATOM 763 O O . PRO A 1 105 ? -5.620 4.054 1.887 1.00 93.19 105 PRO A O 1
ATOM 766 N N . ARG A 1 106 ? -5.457 5.078 -0.103 1.00 91.19 106 ARG A N 1
ATOM 767 C CA . ARG A 1 106 ? -5.808 6.437 0.333 1.00 91.19 106 ARG A CA 1
ATOM 768 C C . ARG A 1 106 ? -7.268 6.631 0.776 1.00 91.19 106 ARG A C 1
ATOM 770 O O . ARG A 1 106 ? -7.620 7.692 1.273 1.00 91.19 106 ARG A O 1
ATOM 777 N N . LEU A 1 107 ? -8.141 5.660 0.509 1.00 93.19 107 LEU A N 1
ATOM 778 C CA . LEU A 1 107 ? -9.494 5.606 1.079 1.00 93.19 107 LEU A CA 1
ATOM 779 C C . LEU A 1 107 ? -9.566 4.586 2.217 1.00 93.19 107 LEU A C 1
ATOM 781 O O . LEU A 1 107 ? -10.405 4.685 3.103 1.00 93.19 107 LEU A O 1
ATOM 785 N N . TRP A 1 108 ? -8.692 3.583 2.194 1.00 95.12 108 TRP A N 1
ATOM 786 C CA . TRP A 1 108 ? -8.645 2.535 3.202 1.00 95.12 108 TRP A CA 1
ATOM 787 C C . TRP A 1 108 ? -8.281 3.074 4.589 1.00 95.12 108 TRP A C 1
ATOM 789 O O . TRP A 1 108 ? -8.777 2.550 5.598 1.00 95.12 108 TRP A O 1
ATOM 799 N N . ASP A 1 109 ? -7.431 4.101 4.655 1.00 93.25 109 ASP A N 1
ATOM 800 C CA . ASP A 1 109 ? -7.043 4.726 5.915 1.00 93.25 109 ASP A CA 1
ATOM 801 C C . ASP A 1 109 ? -8.111 5.680 6.467 1.00 93.25 109 ASP A C 1
ATOM 803 O O . ASP A 1 109 ? -8.141 5.908 7.666 1.00 93.25 109 ASP A O 1
ATOM 807 N N . THR A 1 110 ? -9.050 6.168 5.657 1.00 93.38 110 THR A N 1
ATOM 808 C CA . THR A 1 110 ? -10.126 7.061 6.132 1.00 93.38 110 THR A CA 1
ATOM 809 C C . THR A 1 110 ? -11.346 6.318 6.686 1.00 93.38 110 THR A C 1
ATOM 811 O O . THR A 1 110 ? -12.274 6.940 7.205 1.00 93.38 110 THR A O 1
ATOM 814 N N . VAL A 1 111 ? -11.359 4.982 6.613 1.00 93.06 111 VAL A N 1
ATOM 815 C CA . VAL A 1 111 ? -12.460 4.147 7.115 1.00 93.06 111 VAL A CA 1
ATOM 816 C C . VAL A 1 111 ? -12.651 4.342 8.631 1.00 93.06 111 VAL A C 1
ATOM 818 O O . VAL A 1 111 ? -11.681 4.219 9.385 1.00 93.06 111 VAL A O 1
ATOM 821 N N . PRO A 1 112 ? -13.890 4.568 9.121 1.00 91.56 112 PRO A N 1
ATOM 822 C CA . PRO A 1 112 ? -14.161 4.680 10.552 1.00 91.56 112 PRO A CA 1
ATOM 823 C C . PRO A 1 112 ? -13.648 3.473 11.348 1.00 91.56 112 PRO A C 1
ATOM 825 O O . PRO A 1 112 ? -13.883 2.323 10.978 1.00 91.56 112 PRO A O 1
ATOM 828 N N . GLY A 1 113 ? -12.953 3.733 12.458 1.00 89.81 113 GLY A N 1
ATOM 829 C CA . GLY A 1 113 ? -12.350 2.692 13.299 1.00 89.81 113 GLY A CA 1
ATOM 830 C C . GLY A 1 113 ? -10.963 2.222 12.848 1.00 89.81 113 GLY A C 1
ATOM 831 O O . GLY A 1 113 ? -10.375 1.366 13.509 1.00 89.81 113 GLY A O 1
ATOM 832 N N . ARG A 1 114 ? -10.412 2.784 11.762 1.00 94.12 114 ARG A N 1
ATOM 833 C CA . ARG A 1 114 ? -8.985 2.656 11.444 1.00 94.12 114 ARG A CA 1
ATOM 834 C C . ARG A 1 114 ? -8.146 3.226 12.592 1.00 94.12 114 ARG A C 1
ATOM 836 O O . ARG A 1 114 ? -8.550 4.193 13.234 1.00 94.12 114 ARG A O 1
ATOM 843 N N . THR A 1 115 ? -6.980 2.636 12.842 1.00 94.94 115 THR A N 1
ATOM 844 C CA . THR A 1 115 ? -6.022 3.148 13.835 1.00 94.94 115 THR A CA 1
ATOM 845 C C . THR A 1 115 ? -4.687 3.499 13.193 1.00 94.94 115 THR A C 1
ATOM 847 O O . THR A 1 115 ? -4.321 2.944 12.150 1.00 94.94 115 THR A O 1
ATOM 850 N N . VAL A 1 116 ? -3.924 4.374 13.851 1.00 94.69 116 VAL A N 1
ATOM 851 C CA . VAL A 1 116 ? -2.574 4.747 13.414 1.00 94.69 116 VAL A CA 1
ATOM 852 C C . VAL A 1 116 ? -1.653 3.527 13.330 1.00 94.69 116 VAL A C 1
ATOM 854 O O . VAL A 1 116 ? -0.891 3.396 12.378 1.00 94.69 116 VAL A O 1
ATOM 857 N N . GLU A 1 117 ? -1.766 2.566 14.249 1.00 95.38 117 GLU A N 1
ATOM 858 C CA . GLU A 1 117 ? -0.970 1.332 14.243 1.00 95.38 117 GLU A CA 1
ATOM 859 C C . GLU A 1 117 ? -1.261 0.480 13.007 1.00 95.38 117 GLU A C 1
ATOM 861 O O . GLU A 1 117 ? -0.351 -0.132 12.445 1.00 95.38 117 GLU A O 1
ATOM 866 N N . GLN A 1 118 ? -2.515 0.447 12.549 1.00 95.25 118 GLN A N 1
ATOM 867 C CA . GLN A 1 118 ? -2.886 -0.264 11.328 1.00 95.25 118 GLN A CA 1
ATOM 868 C C . GLN A 1 118 ? -2.290 0.408 10.086 1.00 95.25 118 GLN A C 1
ATOM 870 O O . GLN A 1 118 ? -1.791 -0.298 9.209 1.00 95.25 118 GLN A O 1
ATOM 875 N N . VAL A 1 119 ? -2.294 1.743 10.028 1.00 96.31 119 VAL A N 1
ATOM 876 C CA . VAL A 1 119 ? -1.671 2.514 8.937 1.00 96.31 119 VAL A CA 1
ATOM 877 C C . VAL A 1 119 ? -0.150 2.335 8.941 1.00 96.31 119 VAL A C 1
ATOM 879 O O . VAL A 1 119 ? 0.439 2.040 7.901 1.00 96.31 119 VAL A O 1
ATOM 882 N N . ARG A 1 120 ? 0.491 2.394 10.114 1.00 96.75 120 ARG A N 1
ATOM 883 C CA . ARG A 1 120 ? 1.932 2.129 10.270 1.00 96.75 120 ARG A CA 1
ATOM 884 C C . ARG A 1 120 ? 2.297 0.711 9.850 1.00 96.75 120 ARG A C 1
ATOM 886 O O . ARG A 1 120 ? 3.259 0.515 9.116 1.00 96.75 120 ARG A O 1
ATOM 893 N N . THR A 1 121 ? 1.504 -0.275 10.267 1.00 96.06 121 THR A N 1
ATOM 894 C CA . THR A 1 121 ? 1.702 -1.683 9.894 1.00 96.06 121 THR A CA 1
ATOM 895 C C . THR A 1 121 ? 1.589 -1.876 8.383 1.00 96.06 121 THR A C 1
ATOM 897 O O . THR A 1 121 ? 2.372 -2.624 7.804 1.00 96.06 121 THR A O 1
ATOM 900 N N . LEU A 1 122 ? 0.647 -1.189 7.731 1.00 97.25 122 LEU A N 1
ATOM 901 C CA . LEU A 1 122 ? 0.518 -1.210 6.277 1.00 97.25 122 LEU A CA 1
ATOM 902 C C . LEU A 1 122 ? 1.767 -0.629 5.589 1.00 97.25 122 LEU A C 1
ATOM 904 O O . LEU A 1 122 ? 2.306 -1.270 4.689 1.00 97.25 122 LEU A O 1
ATOM 908 N N . LEU A 1 123 ? 2.263 0.532 6.034 1.00 97.94 123 LEU A N 1
ATOM 909 C CA . LEU A 1 123 ? 3.488 1.133 5.488 1.00 97.94 123 LEU A CA 1
ATOM 910 C C . LEU A 1 123 ? 4.703 0.214 5.677 1.00 97.94 123 LEU A C 1
ATOM 912 O O . LEU A 1 123 ? 5.437 -0.030 4.723 1.00 97.94 123 LEU A O 1
ATOM 916 N N . LEU A 1 124 ? 4.874 -0.367 6.868 1.00 98.12 124 LEU A N 1
ATOM 917 C CA . LEU A 1 124 ? 5.946 -1.326 7.161 1.00 98.12 124 LEU A CA 1
ATOM 918 C C . LEU A 1 124 ? 5.879 -2.571 6.270 1.00 98.12 124 LEU A C 1
ATOM 920 O O . LEU A 1 124 ? 6.902 -3.003 5.738 1.00 98.12 124 LEU A O 1
ATOM 924 N N . ALA A 1 125 ? 4.684 -3.127 6.066 1.00 97.81 125 ALA A N 1
ATOM 925 C CA . ALA A 1 125 ? 4.490 -4.259 5.168 1.00 97.81 125 ALA A CA 1
ATOM 926 C C . ALA A 1 125 ? 4.800 -3.887 3.707 1.00 97.81 125 ALA A C 1
ATOM 928 O O . ALA A 1 125 ? 5.453 -4.662 3.012 1.00 97.81 125 ALA A O 1
ATOM 929 N N . GLY A 1 126 ? 4.422 -2.686 3.257 1.00 97.19 126 GLY A N 1
ATOM 930 C CA . GLY A 1 126 ? 4.791 -2.167 1.936 1.00 97.19 126 GLY A CA 1
ATOM 931 C C . GLY A 1 126 ? 6.303 -1.998 1.754 1.00 97.19 126 GLY A C 1
ATOM 932 O O . GLY A 1 126 ? 6.851 -2.412 0.733 1.00 97.19 126 GLY A O 1
ATOM 933 N N . ILE A 1 127 ? 7.002 -1.467 2.764 1.00 98.25 127 ILE A N 1
ATOM 934 C CA . ILE A 1 127 ? 8.470 -1.340 2.777 1.00 98.25 127 ILE A CA 1
ATOM 935 C C . ILE A 1 127 ? 9.122 -2.721 2.651 1.00 98.25 127 ILE A C 1
ATOM 937 O O . ILE A 1 127 ? 10.018 -2.923 1.825 1.00 98.25 127 ILE A O 1
ATOM 941 N N . ALA A 1 128 ? 8.669 -3.682 3.460 1.00 97.19 128 ALA A N 1
ATOM 942 C CA . ALA A 1 128 ? 9.182 -5.047 3.439 1.00 97.19 128 ALA A CA 1
ATOM 943 C C . ALA A 1 128 ? 8.933 -5.718 2.081 1.00 97.19 128 ALA A C 1
ATOM 945 O O . ALA A 1 128 ? 9.857 -6.294 1.503 1.00 97.19 128 ALA A O 1
ATOM 946 N N . TYR A 1 129 ? 7.724 -5.570 1.533 1.00 95.50 129 TYR A N 1
ATOM 947 C CA . TYR A 1 129 ? 7.367 -6.073 0.211 1.00 95.50 129 TYR A CA 1
ATOM 948 C C . TYR A 1 129 ? 8.287 -5.515 -0.876 1.00 95.50 129 TYR A C 1
ATOM 950 O O . TYR A 1 129 ? 8.886 -6.274 -1.640 1.00 95.50 129 TYR A O 1
ATOM 958 N N . ALA A 1 130 ? 8.463 -4.192 -0.904 1.00 94.88 130 ALA A N 1
ATOM 959 C CA . ALA A 1 130 ? 9.275 -3.522 -1.907 1.00 94.88 130 ALA A CA 1
ATOM 960 C C . ALA A 1 130 ? 10.742 -3.943 -1.867 1.00 94.88 130 ALA A C 1
ATOM 962 O O . ALA A 1 130 ? 11.343 -4.183 -2.914 1.00 94.88 130 ALA A O 1
ATOM 963 N N . ARG A 1 131 ? 11.307 -4.129 -0.672 1.00 95.00 131 ARG A N 1
ATOM 964 C CA . ARG A 1 131 ? 12.667 -4.660 -0.515 1.00 95.00 131 ARG A CA 1
ATOM 965 C C . ARG A 1 131 ? 12.800 -6.102 -0.993 1.00 95.00 131 ARG A C 1
ATOM 967 O O . ARG A 1 131 ? 13.815 -6.461 -1.583 1.00 95.00 131 ARG A O 1
ATOM 974 N N . ARG A 1 132 ? 11.802 -6.932 -0.695 1.00 93.19 132 ARG A N 1
ATOM 975 C CA . ARG A 1 132 ? 11.848 -8.382 -0.904 1.00 93.19 132 ARG A CA 1
ATOM 976 C C . ARG A 1 132 ? 11.582 -8.776 -2.354 1.00 93.19 132 ARG A C 1
ATOM 978 O O . ARG A 1 132 ? 12.269 -9.647 -2.885 1.00 93.19 132 ARG A O 1
ATOM 985 N N . HIS A 1 133 ? 10.576 -8.159 -2.967 1.00 91.38 133 HIS A N 1
ATOM 986 C CA . HIS A 1 133 ? 10.030 -8.572 -4.261 1.00 91.38 133 HIS A CA 1
ATOM 987 C C . HIS A 1 133 ? 10.263 -7.541 -5.371 1.00 91.38 133 HIS A C 1
ATOM 989 O O . HIS A 1 133 ? 10.294 -7.911 -6.552 1.00 91.38 133 HIS A O 1
ATOM 995 N N . GLY A 1 134 ? 10.508 -6.278 -5.005 1.00 90.75 134 GLY A N 1
ATOM 996 C CA . GLY A 1 134 ? 10.711 -5.197 -5.960 1.00 90.75 134 GLY A CA 1
ATOM 997 C C . GLY A 1 134 ? 11.927 -5.410 -6.882 1.00 90.75 134 GLY A C 1
ATOM 998 O O . GLY A 1 134 ? 12.839 -6.190 -6.576 1.00 90.75 134 GLY A O 1
ATOM 999 N N . PRO A 1 135 ? 11.966 -4.743 -8.049 1.00 90.00 135 PRO A N 1
ATOM 1000 C CA . PRO A 1 135 ? 13.103 -4.818 -8.964 1.00 90.00 135 PRO A CA 1
ATOM 1001 C C . PRO A 1 135 ? 14.384 -4.263 -8.324 1.00 90.00 135 PRO A C 1
ATOM 1003 O O . PRO A 1 135 ? 14.361 -3.197 -7.713 1.00 90.00 135 PRO A O 1
ATOM 1006 N N . THR A 1 136 ? 15.511 -4.959 -8.482 1.00 83.00 136 THR A N 1
ATOM 1007 C CA . THR A 1 136 ? 16.810 -4.550 -7.911 1.00 83.00 136 THR A CA 1
ATOM 1008 C C . THR A 1 136 ? 17.699 -3.783 -8.884 1.00 83.00 136 THR A C 1
ATOM 1010 O O . THR A 1 136 ? 18.579 -3.049 -8.449 1.00 83.00 136 THR A O 1
ATOM 1013 N N . ALA A 1 137 ? 17.480 -3.940 -10.189 1.00 69.69 137 ALA A N 1
ATOM 1014 C CA . ALA A 1 137 ? 18.213 -3.227 -11.222 1.00 69.69 137 ALA A CA 1
ATOM 1015 C C . ALA A 1 137 ? 17.295 -2.200 -11.886 1.00 69.69 137 ALA A C 1
ATOM 1017 O O . ALA A 1 137 ? 16.195 -2.539 -12.326 1.00 69.69 137 ALA A O 1
ATOM 1018 N N . GLN A 1 138 ? 17.778 -0.966 -12.007 1.00 59.53 138 GLN A N 1
ATOM 1019 C CA . GLN A 1 138 ? 17.336 -0.079 -13.074 1.00 59.53 138 GLN A CA 1
ATOM 1020 C C . GLN A 1 138 ? 17.821 -0.751 -14.365 1.00 59.53 138 GLN A C 1
ATOM 1022 O O . GLN A 1 138 ? 19.014 -1.035 -14.488 1.00 59.53 138 GLN A O 1
ATOM 1027 N N . HIS A 1 139 ? 16.920 -1.131 -15.271 1.00 45.53 139 HIS A N 1
ATOM 1028 C CA . HIS A 1 139 ? 17.339 -1.696 -16.555 1.00 45.53 139 HIS A CA 1
ATOM 1029 C C . HIS A 1 139 ? 18.326 -0.697 -17.189 1.00 45.53 139 HIS A C 1
ATOM 1031 O O . HIS A 1 139 ? 17.992 0.492 -17.225 1.00 45.53 139 HIS A O 1
ATOM 1037 N N . PRO A 1 140 ? 19.534 -1.099 -17.635 1.00 45.44 140 PRO A N 1
ATOM 1038 C CA . PRO A 1 140 ? 20.366 -0.189 -18.408 1.00 45.44 140 PRO A CA 1
ATOM 1039 C C . PRO A 1 140 ? 19.527 0.279 -19.594 1.00 45.44 140 PRO A C 1
ATOM 1041 O O . PRO A 1 140 ? 18.906 -0.548 -20.267 1.00 45.44 140 PRO A O 1
ATOM 1044 N N . ALA A 1 141 ? 19.450 1.599 -19.779 1.00 46.44 141 ALA A N 1
ATOM 1045 C CA . ALA A 1 141 ? 18.775 2.199 -20.917 1.00 46.44 141 ALA A CA 1
ATOM 1046 C C . ALA A 1 141 ? 19.184 1.428 -22.174 1.00 46.44 141 ALA A C 1
ATOM 1048 O O . ALA A 1 141 ? 20.382 1.232 -22.406 1.00 46.44 141 ALA A O 1
ATOM 1049 N N . LEU A 1 142 ? 18.191 0.952 -22.933 1.00 44.41 142 LEU A N 1
ATOM 1050 C CA . LEU A 1 142 ? 18.399 0.424 -24.275 1.00 44.41 142 LEU A CA 1
ATOM 1051 C C . LEU A 1 142 ? 19.263 1.447 -25.011 1.00 44.41 142 LEU A C 1
ATOM 1053 O O . LEU A 1 142 ? 18.813 2.550 -25.316 1.00 44.41 142 LEU A O 1
ATOM 1057 N N . THR A 1 143 ? 20.542 1.123 -25.173 1.00 38.41 143 THR A N 1
ATOM 1058 C CA . THR A 1 143 ? 21.457 1.968 -25.927 1.00 38.41 143 THR A CA 1
ATOM 1059 C C . THR A 1 143 ? 21.066 1.770 -27.394 1.00 38.41 143 THR A C 1
ATOM 1061 O O . THR A 1 143 ? 20.921 0.609 -27.786 1.00 38.41 143 THR A O 1
ATOM 1064 N N . PRO A 1 144 ? 20.783 2.849 -28.146 1.00 53.47 144 PRO A N 1
ATOM 1065 C CA . PRO A 1 144 ? 20.275 2.761 -29.514 1.00 53.47 144 PRO A CA 1
ATOM 1066 C C . PRO A 1 144 ? 21.246 2.065 -30.473 1.00 53.47 144 PRO A C 1
ATOM 1068 O O . PRO A 1 144 ? 22.476 2.149 -30.245 1.00 53.47 144 PRO A O 1
#

pLDDT: mean 87.07, std 13.99, range [38.41, 98.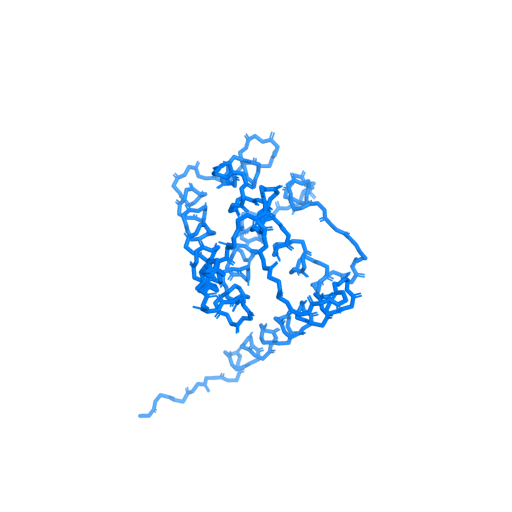5]